Protein AF-C6PXN4-F1 (afdb_monomer_lite)

Sequence (46 aa):
MLIEILVTVVLVAFAARILYKNIKKKSSGGCDCGSCSSHCAHYNKK

pLDDT: mean 72.77, std 19.35, range [39.09, 97.44]

Organism: NCBI:txid536227

Structure (mmCIF, N/CA/C/O backbone):
data_AF-C6PXN4-F1
#
_entry.id   AF-C6PXN4-F1
#
loop_
_atom_site.group_PDB
_atom_site.id
_atom_site.type_symbol
_atom_site.label_atom_id
_atom_site.label_alt_id
_atom_site.label_comp_id
_atom_site.label_asym_id
_atom_site.label_entity_id
_atom_site.label_seq_id
_atom_site.pdbx_PDB_ins_code
_atom_site.Cartn_x
_atom_site.Cartn_y
_atom_site.Cartn_z
_atom_site.o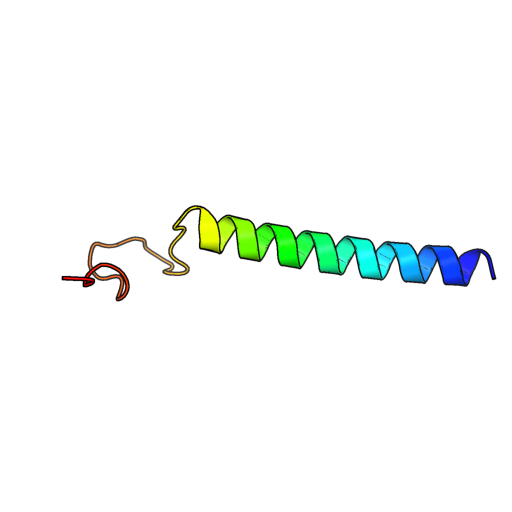ccupancy
_atom_site.B_iso_or_equiv
_atom_site.auth_seq_id
_atom_site.auth_comp_id
_atom_site.auth_asym_id
_atom_site.auth_atom_id
_atom_site.pdbx_PDB_model_num
ATOM 1 N N . MET A 1 1 ? 17.427 -7.692 -14.620 1.00 74.19 1 MET A N 1
ATOM 2 C CA . MET A 1 1 ? 17.791 -6.565 -13.727 1.00 74.19 1 MET A CA 1
ATOM 3 C C . MET A 1 1 ? 16.755 -5.439 -13.685 1.00 74.19 1 MET A C 1
ATOM 5 O O . MET A 1 1 ? 16.002 -5.427 -12.726 1.00 74.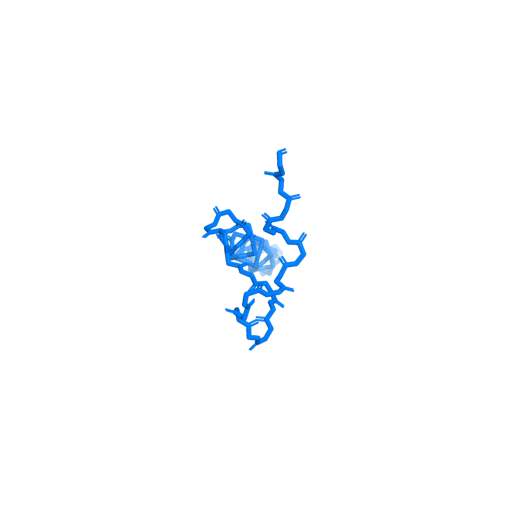19 1 MET A O 1
ATOM 9 N N . LEU A 1 2 ? 16.637 -4.528 -14.667 1.00 89.75 2 LEU A N 1
ATOM 10 C CA . LEU A 1 2 ? 15.654 -3.416 -14.592 1.00 89.75 2 LEU A CA 1
ATOM 11 C C . LEU A 1 2 ? 14.197 -3.896 -14.454 1.00 89.75 2 LEU A C 1
ATOM 13 O O . LEU A 1 2 ? 13.460 -3.397 -13.611 1.00 89.75 2 LEU A O 1
ATOM 17 N N . ILE A 1 3 ? 13.808 -4.909 -15.231 1.00 94.06 3 ILE A N 1
ATOM 18 C CA . ILE A 1 3 ? 12.462 -5.503 -15.169 1.00 94.06 3 ILE A CA 1
ATOM 19 C C . ILE A 1 3 ? 12.192 -6.133 -13.795 1.00 94.06 3 ILE A C 1
ATOM 21 O O . ILE A 1 3 ? 11.113 -5.967 -13.241 1.00 94.06 3 ILE A O 1
ATOM 25 N N . GLU A 1 4 ? 13.178 -6.805 -13.206 1.00 90.44 4 GLU A N 1
ATOM 26 C CA . GLU A 1 4 ? 13.026 -7.461 -11.901 1.00 90.44 4 GLU A CA 1
ATOM 27 C C . GLU A 1 4 ? 12.867 -6.449 -10.768 1.00 90.44 4 GLU A C 1
ATOM 29 O O . GLU A 1 4 ? 12.027 -6.629 -9.886 1.00 90.44 4 GLU A O 1
ATOM 34 N N . ILE A 1 5 ? 13.609 -5.340 -10.834 1.00 95.12 5 ILE A N 1
ATOM 35 C CA . ILE A 1 5 ? 13.459 -4.223 -9.900 1.00 95.12 5 ILE A CA 1
ATOM 36 C C . ILE A 1 5 ? 12.057 -3.620 -10.037 1.00 95.12 5 ILE A C 1
ATOM 38 O O . ILE A 1 5 ? 11.383 -3.422 -9.029 1.00 95.12 5 ILE A O 1
ATOM 42 N N . LEU A 1 6 ? 11.575 -3.397 -11.265 1.00 96.31 6 LEU A N 1
ATOM 43 C CA . LEU A 1 6 ? 10.229 -2.869 -11.507 1.00 96.31 6 LEU A CA 1
ATOM 44 C C . LEU A 1 6 ? 9.139 -3.788 -10.942 1.00 96.31 6 LEU A C 1
ATOM 46 O O . LEU A 1 6 ? 8.259 -3.316 -10.224 1.00 96.31 6 LEU A O 1
ATOM 50 N N . VAL A 1 7 ? 9.217 -5.095 -11.205 1.00 96.31 7 VAL A N 1
ATOM 51 C CA . VAL A 1 7 ? 8.248 -6.076 -10.689 1.00 96.31 7 VAL A CA 1
ATOM 52 C C . VAL A 1 7 ? 8.263 -6.102 -9.160 1.00 96.31 7 VAL A C 1
ATOM 54 O O . VAL A 1 7 ? 7.206 -6.062 -8.529 1.00 96.31 7 VAL A O 1
ATOM 57 N N . THR A 1 8 ? 9.451 -6.090 -8.554 1.00 96.94 8 THR A N 1
ATOM 58 C CA . THR A 1 8 ? 9.599 -6.090 -7.093 1.00 96.94 8 THR A CA 1
ATOM 59 C C . THR A 1 8 ? 8.992 -4.832 -6.471 1.00 96.94 8 THR A C 1
ATOM 61 O O . THR A 1 8 ? 8.220 -4.924 -5.516 1.00 96.94 8 THR A O 1
ATOM 64 N N . VAL A 1 9 ? 9.271 -3.653 -7.037 1.00 97.06 9 VAL A N 1
ATOM 65 C CA . VAL A 1 9 ? 8.724 -2.373 -6.557 1.00 97.06 9 VAL A CA 1
ATOM 66 C C . VAL A 1 9 ? 7.198 -2.348 -6.656 1.00 97.06 9 VAL A C 1
ATOM 68 O O . VAL A 1 9 ? 6.537 -1.908 -5.715 1.00 97.06 9 VAL A O 1
ATOM 71 N N . VAL A 1 10 ? 6.621 -2.860 -7.748 1.00 97.06 10 VAL A N 1
ATOM 72 C CA . VAL A 1 10 ? 5.162 -2.928 -7.928 1.00 97.06 10 VAL A CA 1
ATOM 73 C C . VAL A 1 10 ? 4.510 -3.814 -6.865 1.00 97.06 10 VAL A C 1
ATOM 75 O O . VAL A 1 10 ? 3.526 -3.399 -6.250 1.00 97.06 10 VAL A O 1
ATOM 78 N N . LEU A 1 11 ? 5.066 -5.000 -6.601 1.00 97.00 11 LEU A N 1
ATOM 79 C CA . LEU A 1 11 ? 4.535 -5.916 -5.587 1.00 97.00 11 LEU A CA 1
ATOM 80 C C . LEU A 1 11 ? 4.617 -5.320 -4.178 1.00 97.00 11 LEU A C 1
ATOM 82 O O . LEU A 1 11 ? 3.631 -5.347 -3.439 1.00 97.00 11 LEU A O 1
ATOM 86 N N . VAL A 1 12 ? 5.762 -4.728 -3.824 1.00 97.44 12 VAL A N 1
ATOM 87 C CA . VAL A 1 12 ? 5.962 -4.085 -2.517 1.00 97.44 12 VAL A CA 1
ATOM 88 C C . VAL A 1 12 ? 5.008 -2.904 -2.341 1.00 97.44 12 VAL A C 1
ATOM 90 O O . VAL A 1 12 ? 4.347 -2.802 -1.307 1.00 97.44 12 VAL A O 1
ATOM 93 N N . ALA A 1 13 ? 4.866 -2.041 -3.351 1.00 96.06 13 ALA A N 1
ATOM 94 C CA . ALA A 1 13 ? 3.946 -0.907 -3.304 1.00 96.06 13 ALA A CA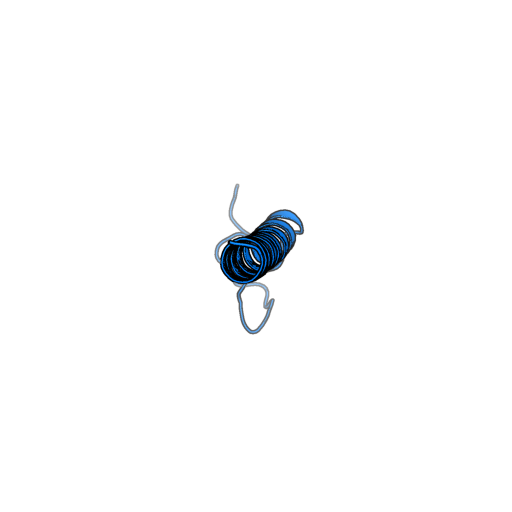 1
ATOM 95 C C . ALA A 1 13 ? 2.482 -1.360 -3.174 1.00 96.06 13 ALA A C 1
ATOM 97 O O . ALA A 1 13 ? 1.712 -0.770 -2.411 1.00 96.06 13 ALA A O 1
ATOM 98 N N . PHE A 1 14 ? 2.094 -2.429 -3.873 1.00 95.50 14 PHE A N 1
ATOM 99 C CA . PHE A 1 14 ? 0.749 -2.992 -3.791 1.00 95.50 14 PHE A CA 1
ATOM 100 C C . PHE A 1 14 ? 0.453 -3.565 -2.399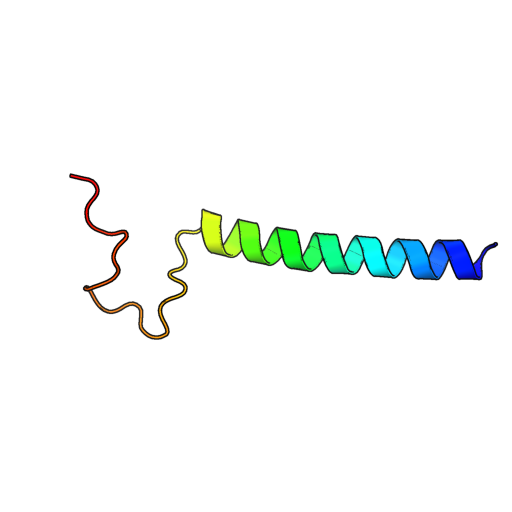 1.00 95.50 14 PHE A C 1
ATOM 102 O O . PHE A 1 14 ? -0.571 -3.225 -1.799 1.00 95.50 14 PHE A O 1
ATOM 109 N N . ALA A 1 15 ? 1.376 -4.354 -1.843 1.00 95.62 15 ALA A N 1
ATOM 110 C CA . ALA A 1 15 ? 1.266 -4.898 -0.492 1.00 95.62 15 ALA A CA 1
ATOM 111 C C . ALA A 1 15 ? 1.209 -3.784 0.566 1.00 95.62 15 ALA A C 1
ATOM 113 O O . ALA A 1 15 ? 0.319 -3.788 1.419 1.00 95.62 15 ALA A O 1
ATOM 114 N N . ALA A 1 16 ? 2.088 -2.782 0.465 1.00 95.19 16 ALA A N 1
ATOM 115 C CA . ALA A 1 16 ? 2.098 -1.625 1.356 1.00 95.19 16 ALA A CA 1
ATOM 116 C C . ALA A 1 16 ? 0.782 -0.837 1.280 1.00 95.19 16 ALA A C 1
ATOM 118 O O . ALA A 1 16 ? 0.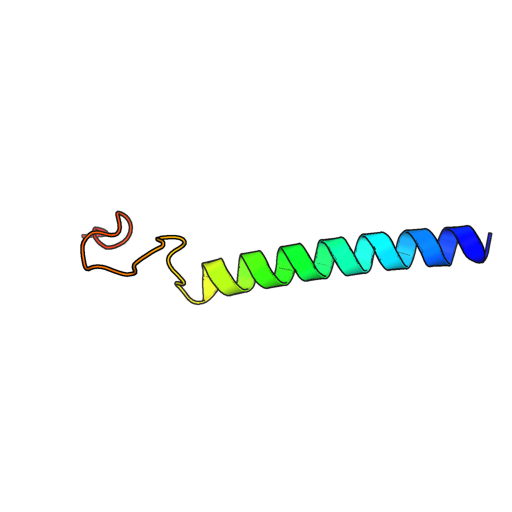238 -0.447 2.311 1.00 95.19 16 ALA A O 1
ATOM 119 N N . ARG A 1 17 ? 0.211 -0.652 0.081 1.00 92.19 17 ARG A N 1
ATOM 120 C CA . ARG A 1 17 ? -1.082 0.026 -0.101 1.00 92.19 17 ARG A CA 1
ATOM 121 C C . ARG A 1 17 ? -2.230 -0.742 0.553 1.00 92.19 17 ARG A C 1
ATOM 123 O O . ARG A 1 17 ? -3.083 -0.125 1.194 1.00 92.19 17 ARG A O 1
ATOM 130 N N . ILE A 1 18 ? -2.273 -2.066 0.387 1.00 89.94 18 ILE A N 1
ATOM 131 C CA . ILE A 1 18 ? -3.280 -2.929 1.020 1.00 89.94 18 ILE A CA 1
ATOM 132 C C . ILE A 1 18 ? -3.135 -2.859 2.535 1.00 89.94 18 ILE A C 1
ATOM 134 O O . ILE A 1 18 ? -4.122 -2.625 3.231 1.00 89.94 18 ILE A O 1
ATOM 138 N N . LEU A 1 19 ? -1.916 -3.012 3.046 1.00 89.38 19 LEU A N 1
ATOM 139 C CA . LEU A 1 19 ? -1.644 -2.960 4.474 1.00 89.38 19 LEU A CA 1
ATOM 140 C C . LEU A 1 19 ? -2.020 -1.591 5.054 1.00 89.38 19 LEU A C 1
ATOM 142 O O . LEU A 1 19 ? -2.745 -1.535 6.040 1.00 89.38 19 LEU A O 1
ATOM 146 N N . TYR A 1 20 ? -1.648 -0.491 4.395 1.00 86.19 20 TYR A N 1
ATOM 147 C CA . TYR A 1 20 ? -2.006 0.862 4.820 1.00 86.19 20 TYR A CA 1
ATOM 148 C C . TYR A 1 20 ? -3.520 1.096 4.806 1.00 86.19 20 TYR A C 1
ATOM 150 O O . TYR A 1 20 ? -4.057 1.648 5.763 1.00 86.19 20 TYR A O 1
ATOM 158 N N . LYS A 1 21 ? -4.247 0.642 3.772 1.00 80.06 21 LYS A N 1
ATOM 159 C CA . LYS A 1 21 ? -5.720 0.728 3.751 1.00 80.06 21 LYS A CA 1
ATOM 160 C C . LYS A 1 21 ? -6.352 -0.080 4.882 1.00 80.06 21 LYS A C 1
ATOM 162 O O . LYS A 1 21 ? -7.277 0.421 5.513 1.00 80.06 21 LYS A O 1
ATOM 167 N N . ASN A 1 22 ? -5.865 -1.291 5.146 1.00 72.81 22 ASN A N 1
ATOM 168 C CA . ASN A 1 22 ? -6.385 -2.142 6.215 1.00 72.81 22 ASN A CA 1
ATOM 169 C C . ASN A 1 22 ? -6.075 -1.565 7.600 1.00 72.81 22 ASN A C 1
ATOM 171 O O . ASN A 1 22 ? -6.979 -1.455 8.423 1.00 72.81 22 ASN A O 1
ATOM 175 N N . ILE A 1 23 ? -4.843 -1.110 7.841 1.00 78.81 23 ILE A N 1
ATOM 176 C CA . ILE A 1 23 ? -4.452 -0.449 9.092 1.00 78.81 23 ILE A CA 1
ATOM 177 C C . ILE A 1 23 ? -5.252 0.840 9.284 1.00 78.81 23 ILE A C 1
ATOM 179 O O . ILE A 1 23 ? -5.783 1.057 10.366 1.00 78.81 23 ILE A O 1
ATOM 183 N N . LYS A 1 24 ? -5.415 1.671 8.247 1.00 67.50 24 LYS A N 1
ATOM 184 C CA . LYS A 1 24 ? -6.206 2.906 8.332 1.00 67.50 24 LYS A CA 1
ATOM 185 C C . LYS A 1 24 ? -7.684 2.618 8.602 1.00 67.50 24 LYS A C 1
ATOM 187 O O . LYS A 1 24 ? -8.276 3.276 9.449 1.00 67.50 24 LYS A O 1
ATOM 192 N N . LYS A 1 25 ? -8.269 1.602 7.957 1.00 60.25 25 LYS A N 1
ATOM 193 C CA . LYS A 1 25 ? -9.648 1.158 8.225 1.00 60.25 25 LYS A CA 1
ATOM 194 C C . LYS A 1 25 ? -9.807 0.674 9.674 1.00 60.25 25 LYS A C 1
ATOM 196 O O . LYS A 1 25 ? -10.768 1.048 10.339 1.00 60.25 25 LYS A O 1
ATOM 201 N N . LYS A 1 26 ? -8.815 -0.061 10.186 1.00 59.31 26 LYS A N 1
ATOM 202 C CA . LYS A 1 26 ? -8.778 -0.585 11.561 1.00 59.31 26 LYS A CA 1
ATOM 203 C C . LYS A 1 26 ? -8.509 0.506 12.610 1.00 59.31 26 LYS A C 1
ATOM 205 O O . LYS A 1 26 ? -9.047 0.432 13.708 1.00 59.31 26 LYS A O 1
ATOM 210 N N . SER A 1 27 ? -7.722 1.530 12.270 1.00 55.88 27 SER A N 1
ATOM 211 C CA . SER A 1 27 ? -7.337 2.643 13.155 1.00 55.88 27 SER A CA 1
ATOM 212 C C . SER A 1 27 ? -8.355 3.784 13.188 1.00 55.88 27 SER A C 1
ATOM 214 O O . SER A 1 27 ? -8.440 4.470 14.200 1.00 55.88 27 SER A O 1
ATOM 216 N N . SER A 1 28 ? -9.140 3.993 12.125 1.00 55.28 28 SER A N 1
ATOM 217 C CA . SER A 1 28 ? -10.265 4.944 12.125 1.00 55.28 28 SER A CA 1
ATOM 218 C C . SER A 1 28 ? -11.535 4.376 12.777 1.00 55.28 28 SER A C 1
ATOM 220 O O . SER A 1 28 ? -12.581 5.010 12.704 1.00 55.28 28 SER A O 1
ATOM 222 N N . GLY A 1 29 ? -11.470 3.192 13.401 1.00 53.44 29 GLY A N 1
ATOM 223 C CA . GLY A 1 29 ? -12.624 2.573 14.062 1.00 53.44 29 GLY A CA 1
ATOM 224 C C . GLY A 1 29 ? -13.695 2.062 13.092 1.00 53.44 29 GLY A C 1
ATOM 225 O O . GLY A 1 29 ? -14.854 1.927 13.476 1.00 53.44 29 GLY A O 1
ATOM 226 N N . GLY A 1 30 ? -13.337 1.793 11.832 1.00 55.88 30 GLY A N 1
ATOM 227 C CA . GLY A 1 30 ? -14.271 1.256 10.847 1.00 55.88 30 GLY A CA 1
ATOM 228 C C . GLY A 1 30 ? -14.614 -0.196 11.169 1.00 55.88 30 GLY A C 1
ATOM 229 O O . GLY A 1 30 ? -13.749 -1.065 11.084 1.00 55.88 30 GLY A O 1
ATOM 230 N N . CYS A 1 31 ? -15.869 -0.463 11.534 1.00 55.56 31 CYS A N 1
ATOM 231 C CA . CYS A 1 31 ? -16.369 -1.823 11.718 1.00 55.56 31 CYS A CA 1
ATOM 232 C C . CYS A 1 31 ? -16.299 -2.580 10.389 1.00 55.56 31 CYS A C 1
ATOM 234 O O 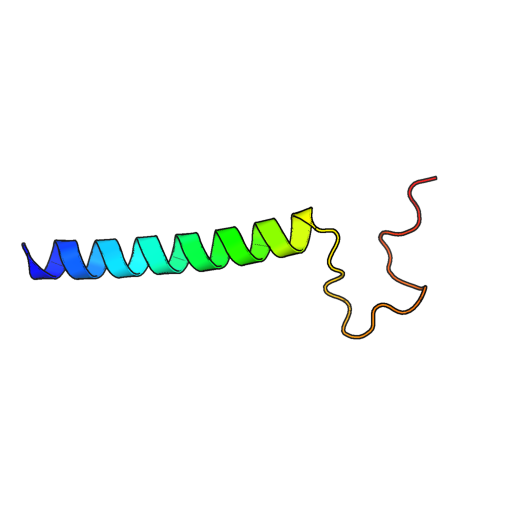. CYS A 1 31 ? -16.792 -2.096 9.371 1.00 55.56 31 CYS A O 1
ATOM 236 N N . ASP A 1 32 ? -15.759 -3.798 10.396 1.00 57.56 32 ASP A N 1
ATOM 237 C CA . ASP A 1 32 ? -15.850 -4.744 9.268 1.00 57.56 32 ASP A CA 1
ATOM 238 C C . ASP A 1 32 ? -17.213 -5.467 9.227 1.00 57.56 32 ASP A C 1
ATOM 240 O O . ASP A 1 32 ? -17.371 -6.583 8.743 1.00 57.56 32 ASP A O 1
ATOM 244 N N . CYS A 1 33 ? -18.222 -4.802 9.773 1.00 56.72 33 CYS A N 1
ATOM 245 C CA . CYS A 1 33 ? -19.552 -5.306 10.019 1.00 56.72 33 CYS A CA 1
ATOM 246 C C . CYS A 1 33 ? -20.403 -4.755 8.875 1.00 56.72 33 CYS A C 1
ATOM 248 O O . CYS A 1 33 ? -20.565 -3.541 8.774 1.00 56.72 33 CYS A O 1
ATOM 250 N N . GLY A 1 34 ? -20.897 -5.617 7.977 1.00 53.97 34 GLY A N 1
ATOM 251 C CA . GLY A 1 34 ? -21.640 -5.217 6.765 1.00 53.97 34 GLY A CA 1
ATOM 252 C C . GLY A 1 34 ? -22.843 -4.292 7.015 1.00 53.97 34 GLY A C 1
ATOM 253 O O . GLY A 1 34 ? -23.339 -3.660 6.090 1.00 53.97 34 GLY A O 1
ATOM 254 N N . SER A 1 35 ? -23.258 -4.159 8.274 1.00 53.31 35 SER A N 1
ATOM 255 C CA . SER A 1 35 ? -23.994 -3.022 8.803 1.00 53.31 35 SER A CA 1
ATOM 256 C C . SER A 1 35 ? -23.338 -2.619 10.127 1.00 53.31 35 SER A C 1
ATOM 258 O O . SER A 1 35 ? -23.209 -3.456 11.025 1.00 53.31 35 SER A O 1
ATOM 260 N N . CYS A 1 36 ? -22.941 -1.353 10.281 1.00 54.88 36 CYS A N 1
ATOM 261 C CA . CYS A 1 36 ? -22.622 -0.763 11.588 1.00 54.88 36 CYS A CA 1
ATOM 262 C C . CYS A 1 36 ? -23.918 -0.575 12.399 1.00 54.88 36 CYS A C 1
ATOM 264 O O . CYS A 1 36 ? -24.265 0.531 12.801 1.00 54.88 36 CYS A O 1
ATOM 266 N N . SER A 1 37 ? -24.671 -1.653 12.607 1.00 54.53 37 SER A N 1
ATOM 267 C CA . SER A 1 37 ? -25.741 -1.684 13.594 1.00 54.53 37 SER A CA 1
ATOM 268 C C . SER A 1 37 ? -25.123 -1.765 14.985 1.00 54.53 37 SER A C 1
ATOM 270 O O . SER A 1 37 ? -24.037 -2.313 15.176 1.00 54.53 37 SER A O 1
ATOM 272 N N . SER A 1 38 ? -25.854 -1.244 15.963 1.00 56.22 38 SER A N 1
ATOM 273 C CA . SER A 1 38 ? -25.575 -1.131 17.403 1.00 56.22 38 SER A CA 1
ATOM 274 C C . SER A 1 38 ? -25.178 -2.427 18.145 1.00 56.22 38 SER A C 1
ATOM 276 O O . SER A 1 38 ? -25.104 -2.430 19.368 1.00 56.22 38 SER A O 1
ATOM 278 N N . HIS A 1 39 ? -24.881 -3.518 17.435 1.00 55.34 39 HIS A N 1
ATOM 279 C CA . HIS A 1 39 ? -24.519 -4.833 17.963 1.00 55.34 39 HIS A CA 1
ATOM 280 C C . HIS A 1 39 ? -23.137 -5.307 17.477 1.00 55.34 39 HIS A C 1
ATOM 282 O O . HIS A 1 39 ? -22.911 -6.486 17.214 1.00 55.34 39 HIS A O 1
ATOM 288 N N . CYS A 1 40 ? -22.191 -4.387 17.307 1.00 56.75 40 CYS A N 1
ATOM 289 C CA . CYS A 1 40 ? -20.827 -4.753 16.950 1.00 56.75 40 CYS A CA 1
ATOM 290 C C . CYS A 1 40 ? -20.042 -5.094 18.221 1.00 56.75 40 CYS A C 1
ATOM 292 O O . CYS A 1 40 ? -19.965 -4.283 19.145 1.00 56.75 40 CYS A O 1
ATOM 294 N N . ALA A 1 41 ? -19.438 -6.288 18.261 1.00 55.53 41 ALA A N 1
ATOM 295 C CA . ALA A 1 41 ? -18.778 -6.886 19.433 1.00 55.53 41 ALA A CA 1
ATOM 296 C C . ALA A 1 41 ? -17.597 -6.072 20.017 1.00 55.53 41 ALA A C 1
ATOM 298 O O . ALA A 1 41 ? -16.979 -6.474 20.996 1.00 55.53 41 ALA A O 1
ATOM 299 N N . HIS A 1 42 ? -17.298 -4.908 19.439 1.00 52.66 42 HIS A N 1
ATOM 300 C CA . HIS A 1 42 ? -16.268 -3.969 19.870 1.00 52.66 42 HIS A CA 1
ATOM 301 C C . HIS A 1 42 ? -16.837 -2.733 20.612 1.00 52.66 42 HIS A C 1
ATOM 303 O O . HIS A 1 42 ? -16.130 -1.743 20.779 1.00 52.66 42 HIS A O 1
ATOM 309 N N . TYR A 1 43 ? -18.108 -2.752 21.041 1.00 51.56 43 TYR A N 1
ATOM 310 C CA . TYR A 1 43 ? -18.708 -1.672 21.847 1.00 51.56 43 TYR A CA 1
ATOM 311 C C . TYR A 1 43 ? -18.651 -1.915 23.366 1.00 51.56 43 TYR A C 1
ATOM 313 O O . TYR A 1 43 ? -18.815 -0.983 24.143 1.00 51.56 43 TYR A O 1
ATOM 321 N N . ASN A 1 44 ? -18.357 -3.134 23.825 1.00 46.78 44 ASN A N 1
ATOM 322 C CA . ASN A 1 44 ? -18.199 -3.411 25.256 1.00 46.78 44 ASN A CA 1
ATOM 323 C C . ASN A 1 44 ? -16.719 -3.510 25.643 1.00 46.78 44 ASN A C 1
ATOM 325 O O . ASN A 1 44 ? -16.187 -4.588 25.897 1.00 46.78 44 ASN A O 1
ATOM 329 N N . LYS A 1 45 ? -16.055 -2.354 25.713 1.00 46.09 45 LYS A N 1
ATOM 330 C CA . LYS A 1 45 ? -15.021 -2.145 26.731 1.00 46.09 45 LYS A CA 1
ATOM 331 C C . LYS A 1 45 ? -15.636 -1.252 27.799 1.00 46.09 45 LYS A C 1
ATOM 333 O O . LYS A 1 45 ? -15.616 -0.031 27.679 1.00 46.09 45 LYS A O 1
ATOM 338 N N . LYS A 1 46 ? -16.286 -1.918 28.751 1.00 39.09 46 LYS A N 1
ATOM 339 C CA . LYS A 1 46 ? -16.581 -1.366 30.069 1.00 39.09 46 LYS A CA 1
ATOM 340 C C . LYS A 1 46 ? -15.280 -1.010 30.785 1.00 39.09 46 LYS A C 1
ATOM 342 O O . LYS A 1 46 ? -14.269 -1.697 30.507 1.00 39.09 46 LYS A O 1
#

Radius of gyration: 17.35 Å; chains: 1; bounding box: 44×12×45 Å

Foldseek 3Di:
DVVVVVVVVVVVVVVVVVVVVVVVCVVVVNDPPPDPPPPRPPPPPD

Secondary structure (DSSP, 8-state):
-HHHHHHHHHHHHHHHHHHHHHHHHHHTT---SSS--S--TTS---